Protein AF-A0A1A9F1U0-F1 (afdb_monomer_lite)

Sequence (114 aa):
MVAAIEGVYVAIEVVDTRIKQWQTCAELWKLADNQINAALIIGSSVQDWRGLDPAKLAGELVVNGEVLVRGEGAHSVGDPMHLVHWTVMVFVEPGAEVVGRFEGVGEAKVSFPV

InterPro domains:
  IPR036663 Fumarylacetoacetase-like, C-terminal domain superfamily [G3DSA:3.90.850.10] (1-112)
  IPR036663 Fumarylacetoacetase-like, C-terminal domain superfamily [SSF56529] (3-112)
  IPR050772 Hydratase/Decarboxylase Family, MhpD Subfamily [PTHR30143] (3-89)

Foldseek 3Di:
DVVPDQWDWDKDWDFAFPDPPVVPDDVVRCVVRVVRGDDMDTDDTDRVCVPDQQQFDWDFDDDPNDTPDTDGGDDPVGRCVVVVVVVPPPPADAQDKDWDQDPPPGIDIDGHHD

Secondary structure (DSSP, 8-state):
-GGG---EEEEEEEE--S-TTTTTS-HHHHHHTGGGEEEEEEEEEES-GGGS-GGG-EEEEEETTEEEEEEES-BTTBSTHHHHHHHTSPPPPTT-EEEEEETTTEEEEEE---

pLDDT: mean 81.15, std 12.24, range [52.5, 97.25]

Structure (mmCIF, N/CA/C/O backbone):
data_AF-A0A1A9F1U0-F1
#
_entry.id   AF-A0A1A9F1U0-F1
#
loop_
_atom_site.group_PDB
_atom_site.id
_atom_site.type_symbol
_atom_site.label_atom_id
_atom_site.label_alt_id
_atom_site.label_comp_id
_atom_site.label_asym_id
_atom_site.label_entity_id
_atom_site.label_seq_id
_atom_site.pdbx_PDB_ins_code
_atom_site.Cartn_x
_atom_site.Cartn_y
_atom_site.Cartn_z
_atom_site.occupancy
_atom_site.B_iso_or_equiv
_atom_site.auth_seq_id
_atom_site.auth_comp_id
_atom_site.auth_asym_id
_atom_site.auth_atom_id
_atom_site.pdbx_PDB_model_num
ATOM 1 N N . MET A 1 1 ? -11.880 -6.251 -15.276 1.00 71.12 1 MET A N 1
ATOM 2 C CA . MET A 1 1 ? -11.093 -6.417 -14.037 1.00 71.12 1 MET A CA 1
ATOM 3 C C . MET A 1 1 ? -11.815 -5.847 -12.814 1.00 71.12 1 MET A C 1
ATOM 5 O O . MET A 1 1 ? -12.003 -6.591 -11.871 1.00 71.12 1 MET A O 1
ATOM 9 N N . VAL A 1 2 ? -12.330 -4.610 -12.852 1.00 78.12 2 VAL A N 1
ATOM 10 C CA . VAL A 1 2 ? -13.182 -4.018 -11.786 1.00 78.12 2 VAL A CA 1
ATOM 11 C C . VAL A 1 2 ? -14.324 -4.945 -11.327 1.00 78.12 2 VAL A C 1
ATOM 13 O O . VAL A 1 2 ? -14.556 -5.116 -10.137 1.00 78.12 2 VAL A O 1
ATOM 16 N N . ALA A 1 3 ? -15.000 -5.613 -12.270 1.00 83.88 3 ALA A N 1
ATOM 17 C CA . ALA A 1 3 ? -16.073 -6.565 -11.966 1.00 83.88 3 ALA A CA 1
ATOM 18 C C . ALA A 1 3 ? -15.636 -7.770 -11.105 1.00 83.88 3 ALA A C 1
ATOM 20 O O . ALA A 1 3 ? -16.487 -8.365 -10.453 1.00 83.88 3 ALA A O 1
ATOM 21 N N . ALA A 1 4 ? -14.342 -8.108 -11.087 1.00 84.69 4 ALA A N 1
ATOM 22 C CA . ALA A 1 4 ? -13.787 -9.223 -10.319 1.00 84.69 4 ALA A CA 1
ATOM 23 C C . ALA A 1 4 ? -13.456 -8.859 -8.859 1.00 84.69 4 ALA A C 1
ATOM 25 O O . ALA A 1 4 ? -13.041 -9.726 -8.099 1.00 84.69 4 ALA A O 1
ATOM 26 N N . ILE A 1 5 ? -13.620 -7.593 -8.460 1.00 85.38 5 ILE A N 1
ATOM 27 C CA . ILE A 1 5 ? -13.346 -7.144 -7.092 1.00 85.38 5 ILE A CA 1
ATOM 28 C C . ILE A 1 5 ? -14.586 -7.387 -6.235 1.00 85.38 5 ILE A C 1
ATOM 30 O O . ILE A 1 5 ? -15.640 -6.783 -6.449 1.00 85.38 5 ILE A O 1
ATOM 34 N N . GLU A 1 6 ? -14.471 -8.285 -5.263 1.00 88.69 6 GLU A N 1
ATOM 35 C CA . GLU A 1 6 ? -15.554 -8.589 -4.328 1.00 88.69 6 GLU A CA 1
ATOM 36 C C . GLU A 1 6 ? -15.760 -7.436 -3.339 1.00 88.69 6 GLU A C 1
ATOM 38 O O . GLU A 1 6 ? -16.846 -6.859 -3.298 1.00 88.69 6 GLU A O 1
ATOM 43 N N . GLY A 1 7 ? -14.691 -7.004 -2.666 1.00 87.69 7 GLY A N 1
ATOM 44 C CA . GLY A 1 7 ? -14.715 -5.925 -1.682 1.00 87.69 7 GLY A CA 1
ATOM 45 C C . GLY A 1 7 ? -13.442 -5.083 -1.687 1.00 87.69 7 GLY A C 1
ATOM 46 O O . GLY A 1 7 ? -12.417 -5.484 -2.243 1.00 87.69 7 GLY A O 1
ATOM 47 N N . VAL A 1 8 ? -13.510 -3.922 -1.037 1.00 86.69 8 VAL A N 1
ATOM 48 C CA . VAL A 1 8 ? -12.347 -3.063 -0.756 1.00 86.69 8 VAL A CA 1
ATOM 49 C C . VAL A 1 8 ? -12.140 -2.944 0.749 1.00 86.69 8 VAL A C 1
ATOM 51 O O . VAL A 1 8 ? -13.068 -3.143 1.531 1.00 86.69 8 VAL A O 1
ATOM 54 N N . TYR A 1 9 ? -10.918 -2.625 1.160 1.00 88.25 9 TYR A N 1
ATOM 55 C CA . TYR A 1 9 ? -10.532 -2.550 2.564 1.00 88.25 9 TYR A CA 1
ATOM 56 C C . TYR A 1 9 ? -9.783 -1.251 2.818 1.00 88.25 9 TYR A C 1
ATOM 58 O O . TYR A 1 9 ? -8.996 -0.806 1.983 1.00 88.25 9 TYR A O 1
ATOM 66 N N . VAL A 1 10 ? -9.987 -0.680 4.001 1.00 85.44 10 VAL A N 1
ATOM 67 C CA . VAL A 1 10 ? -9.051 0.310 4.537 1.00 85.44 10 VAL A CA 1
ATOM 68 C C . VAL A 1 10 ? -7.820 -0.445 5.023 1.00 85.44 10 VAL A C 1
ATOM 70 O O . VAL A 1 10 ? -7.953 -1.446 5.730 1.00 85.44 10 VAL A O 1
ATOM 73 N N . ALA A 1 11 ? -6.634 0.017 4.646 1.00 86.75 11 ALA A N 1
ATOM 74 C CA . ALA A 1 11 ? -5.380 -0.612 5.027 1.00 86.75 11 ALA A CA 1
ATOM 75 C C . ALA A 1 11 ? -4.348 0.428 5.471 1.00 86.75 11 ALA A C 1
ATOM 77 O O . ALA A 1 11 ? -4.367 1.570 5.014 1.00 86.75 11 ALA A O 1
ATOM 78 N N . ILE A 1 12 ? -3.445 0.008 6.353 1.00 88.06 12 ILE A N 1
ATOM 79 C CA . ILE A 1 12 ? -2.237 0.744 6.722 1.00 88.06 12 ILE A CA 1
ATOM 80 C C . ILE A 1 12 ? -1.044 -0.094 6.281 1.00 88.06 12 ILE A C 1
ATOM 82 O O . ILE A 1 12 ? -0.911 -1.258 6.669 1.00 88.06 12 ILE A O 1
ATOM 86 N N . GLU A 1 13 ? -0.170 0.518 5.495 1.00 91.19 13 GLU A N 1
ATOM 87 C CA . GLU A 1 13 ? 1.145 -0.020 5.181 1.00 91.19 13 GLU A CA 1
ATOM 88 C C . GLU A 1 13 ? 2.155 0.496 6.208 1.00 91.19 13 GLU A C 1
ATOM 90 O O . GLU A 1 13 ? 2.257 1.698 6.461 1.00 91.19 13 GLU A O 1
ATOM 95 N N . VAL A 1 14 ? 2.907 -0.423 6.805 1.00 92.19 14 VAL A N 1
ATOM 96 C CA . VAL A 1 14 ? 4.092 -0.093 7.589 1.00 92.19 14 VAL A CA 1
ATOM 97 C C . VAL A 1 14 ? 5.298 -0.297 6.688 1.00 92.19 14 VAL A C 1
ATOM 99 O O . VAL A 1 14 ? 5.586 -1.416 6.256 1.00 92.19 14 VAL A O 1
ATOM 102 N N . VAL A 1 15 ? 5.993 0.804 6.430 1.00 93.12 15 VAL A N 1
ATOM 103 C CA . VAL A 1 15 ? 7.201 0.856 5.610 1.00 93.12 15 VAL A CA 1
ATOM 104 C C . VAL A 1 15 ? 8.422 0.779 6.526 1.00 93.12 15 VAL A C 1
ATOM 106 O O . VAL A 1 15 ? 8.512 1.530 7.498 1.00 93.12 15 VAL A O 1
ATOM 109 N N . ASP A 1 16 ? 9.361 -0.115 6.217 1.00 95.62 16 ASP A N 1
ATOM 110 C CA . ASP A 1 16 ? 10.659 -0.222 6.893 1.00 95.62 16 ASP A CA 1
ATOM 111 C C . ASP A 1 16 ? 11.720 -0.769 5.933 1.00 95.62 16 ASP A C 1
ATOM 113 O O . ASP A 1 16 ? 11.438 -1.569 5.039 1.00 95.62 16 ASP A O 1
ATOM 117 N N . THR A 1 17 ? 12.973 -0.374 6.125 1.00 96.25 17 THR A N 1
ATOM 118 C CA . THR A 1 17 ? 14.058 -0.684 5.190 1.00 96.25 17 THR A CA 1
ATOM 119 C C . THR A 1 17 ? 15.273 -1.275 5.877 1.00 96.25 17 THR A C 1
ATOM 121 O O . THR A 1 17 ? 15.691 -0.859 6.956 1.00 96.25 17 THR A O 1
ATOM 124 N N . ARG A 1 18 ? 15.901 -2.241 5.203 1.00 97.25 18 ARG A N 1
ATOM 125 C CA . ARG A 1 18 ? 17.163 -2.848 5.646 1.00 97.25 18 ARG A CA 1
ATOM 126 C C . ARG A 1 18 ? 18.377 -2.048 5.157 1.00 97.25 18 ARG A C 1
ATOM 128 O O . ARG A 1 18 ? 19.518 -2.389 5.471 1.00 97.25 18 ARG A O 1
ATOM 135 N N . ILE A 1 19 ? 18.149 -0.969 4.406 1.00 96.94 19 ILE A N 1
ATOM 136 C CA . ILE A 1 19 ? 19.182 -0.119 3.818 1.00 96.94 19 ILE A CA 1
ATOM 137 C C . ILE A 1 19 ? 19.467 1.062 4.750 1.00 96.94 19 ILE A C 1
ATOM 139 O O . ILE A 1 19 ? 18.604 1.891 5.020 1.00 96.94 19 ILE A O 1
ATOM 143 N N . LYS A 1 20 ? 20.719 1.203 5.202 1.00 95.81 20 LYS A N 1
ATOM 144 C CA . LYS A 1 20 ? 21.107 2.306 6.102 1.00 95.81 20 LYS A CA 1
ATOM 145 C C . LYS A 1 20 ? 20.941 3.696 5.479 1.00 95.81 20 LYS A C 1
ATOM 147 O O . LYS A 1 20 ? 20.449 4.597 6.143 1.00 95.81 20 LYS A O 1
ATOM 152 N N . GLN A 1 21 ? 21.374 3.884 4.232 1.00 95.44 21 GLN A N 1
ATOM 153 C CA . GLN A 1 21 ? 21.291 5.163 3.510 1.00 95.44 21 GLN A CA 1
ATOM 154 C C . GLN A 1 21 ? 20.146 5.151 2.488 1.00 95.44 21 GLN A C 1
ATOM 156 O O . GLN A 1 21 ? 20.331 5.484 1.318 1.00 95.44 21 GLN A O 1
ATOM 161 N N . TRP A 1 22 ? 18.959 4.710 2.908 1.00 93.44 22 TRP A N 1
ATOM 162 C CA . TRP A 1 22 ? 17.834 4.468 2.003 1.00 93.44 22 TRP A CA 1
ATOM 163 C C . TRP A 1 22 ? 17.345 5.729 1.273 1.00 93.44 22 TRP A C 1
ATOM 165 O O . TRP A 1 22 ? 16.872 5.633 0.142 1.00 93.44 22 TRP A O 1
ATOM 175 N N . GLN A 1 23 ? 17.500 6.916 1.867 1.00 94.44 23 GLN A N 1
ATOM 176 C CA . GLN A 1 23 ? 17.058 8.181 1.268 1.00 94.44 23 GLN A CA 1
ATOM 177 C C . GLN A 1 23 ? 17.877 8.579 0.035 1.00 94.44 23 GLN A C 1
ATOM 179 O O . GLN A 1 23 ? 17.393 9.337 -0.799 1.00 94.44 23 GLN A O 1
ATOM 184 N N . THR A 1 24 ? 19.119 8.098 -0.069 1.00 96.25 24 THR A N 1
ATOM 185 C CA . THR A 1 24 ? 20.048 8.450 -1.155 1.00 96.25 24 THR A CA 1
ATOM 186 C C . THR A 1 24 ? 20.454 7.255 -2.012 1.00 96.25 24 THR A C 1
ATOM 188 O O . THR A 1 24 ? 21.158 7.428 -3.007 1.00 96.25 24 THR A O 1
ATOM 191 N N . CYS A 1 25 ? 20.034 6.041 -1.647 1.00 95.00 25 CYS A N 1
ATOM 192 C CA . CYS A 1 25 ? 20.289 4.854 -2.451 1.00 95.00 25 CYS A CA 1
ATOM 193 C C . CYS A 1 25 ? 19.513 4.901 -3.778 1.00 95.00 25 CYS A C 1
ATOM 195 O O . CYS A 1 25 ? 18.449 5.511 -3.875 1.00 95.00 25 CYS A O 1
ATOM 197 N N . ALA A 1 26 ? 20.047 4.237 -4.807 1.00 95.62 26 ALA A N 1
ATOM 198 C CA . ALA A 1 26 ? 19.332 4.081 -6.071 1.00 95.62 26 ALA A CA 1
ATOM 199 C C . ALA A 1 26 ? 18.024 3.294 -5.867 1.00 95.62 26 ALA A C 1
ATOM 201 O O . ALA A 1 26 ? 17.994 2.347 -5.085 1.00 95.62 26 ALA A O 1
ATOM 202 N N . GLU A 1 27 ? 16.971 3.619 -6.620 1.00 91.94 27 GLU A N 1
ATOM 203 C CA . GLU A 1 27 ? 15.637 3.010 -6.458 1.00 91.94 27 GLU A CA 1
ATOM 204 C C . GLU A 1 27 ? 15.632 1.478 -6.597 1.00 91.94 27 GLU A C 1
ATOM 206 O O . GLU A 1 27 ? 14.868 0.794 -5.921 1.00 91.94 27 GLU A O 1
ATOM 211 N N . LEU A 1 28 ? 16.543 0.915 -7.402 1.00 94.44 28 LEU A N 1
ATOM 212 C CA . LEU A 1 28 ? 16.701 -0.539 -7.526 1.00 94.44 28 LEU A CA 1
ATOM 213 C C . LEU A 1 28 ? 17.069 -1.218 -6.201 1.00 94.44 28 LEU A C 1
ATOM 215 O O . LEU A 1 28 ? 16.716 -2.376 -6.000 1.00 94.44 28 LEU A O 1
ATOM 219 N N . TRP A 1 29 ? 17.730 -0.510 -5.281 1.00 94.94 29 TRP A N 1
ATOM 220 C CA . TRP A 1 29 ? 17.980 -1.031 -3.941 1.00 94.94 29 TRP A CA 1
ATOM 221 C C . TRP A 1 29 ? 16.696 -1.120 -3.131 1.00 94.94 29 TRP A C 1
ATOM 223 O O . TRP A 1 29 ? 16.466 -2.148 -2.510 1.00 94.94 29 TRP A O 1
ATOM 233 N N . LYS A 1 30 ? 15.830 -0.103 -3.182 1.00 93.75 30 LYS A N 1
ATOM 234 C CA . LYS A 1 30 ? 14.523 -0.150 -2.510 1.00 93.75 30 LYS A CA 1
ATOM 235 C C . LYS A 1 30 ? 13.653 -1.262 -3.087 1.00 93.75 30 LYS A C 1
ATOM 237 O O . LYS A 1 30 ? 13.021 -1.985 -2.328 1.00 93.75 30 LYS A O 1
ATOM 242 N N . LEU A 1 31 ? 13.678 -1.447 -4.410 1.00 92.75 31 LEU A N 1
ATOM 243 C CA . LEU A 1 31 ? 13.000 -2.561 -5.076 1.00 92.75 31 LEU A CA 1
ATOM 244 C C . LEU A 1 31 ? 13.519 -3.917 -4.576 1.00 92.75 31 LEU A C 1
ATOM 246 O O . LEU A 1 31 ? 12.718 -4.753 -4.165 1.00 92.75 31 LEU A O 1
ATOM 250 N N . ALA A 1 32 ? 14.842 -4.114 -4.573 1.00 92.62 32 ALA A N 1
ATOM 251 C CA . ALA A 1 32 ? 15.481 -5.323 -4.050 1.00 92.62 32 ALA A CA 1
ATOM 252 C C . ALA A 1 32 ? 15.182 -5.537 -2.558 1.00 92.62 32 ALA A C 1
ATOM 254 O O . ALA A 1 32 ? 15.055 -6.669 -2.098 1.00 92.62 32 ALA A O 1
ATOM 255 N N . ASP A 1 33 ? 14.993 -4.449 -1.817 1.00 95.69 33 ASP A N 1
ATOM 256 C CA . ASP A 1 33 ? 14.547 -4.433 -0.433 1.00 95.69 33 ASP A CA 1
ATOM 257 C C . ASP A 1 33 ? 13.029 -4.641 -0.309 1.00 95.69 33 ASP A C 1
ATOM 259 O O . ASP A 1 33 ? 12.369 -4.014 0.516 1.00 95.69 33 ASP A O 1
ATOM 263 N N . ASN A 1 34 ? 12.459 -5.524 -1.131 1.00 93.12 34 ASN A N 1
ATOM 264 C CA . ASN A 1 34 ? 11.026 -5.807 -1.193 1.00 93.12 34 ASN A CA 1
ATOM 265 C C . ASN A 1 34 ? 10.172 -4.525 -1.226 1.00 93.12 34 ASN A C 1
ATOM 267 O O . ASN A 1 34 ? 9.229 -4.392 -0.452 1.00 93.12 34 ASN A O 1
ATOM 271 N N . GLN A 1 35 ? 10.555 -3.544 -2.045 1.00 92.75 35 GLN A N 1
ATOM 272 C CA . GLN A 1 35 ? 9.947 -2.204 -2.073 1.00 92.75 35 GLN A CA 1
ATOM 273 C C . GLN A 1 35 ? 9.771 -1.575 -0.681 1.00 92.75 35 GLN A C 1
ATOM 275 O O . GLN A 1 35 ? 8.727 -1.003 -0.403 1.00 92.75 35 GLN A O 1
ATOM 280 N N . ILE A 1 36 ? 10.763 -1.713 0.206 1.00 94.69 36 ILE A N 1
ATOM 281 C CA . ILE A 1 36 ? 10.757 -1.193 1.589 1.00 94.69 36 ILE A CA 1
ATOM 282 C C . ILE A 1 36 ? 9.521 -1.596 2.424 1.00 94.69 36 ILE A C 1
ATOM 284 O O . ILE A 1 36 ? 9.171 -0.943 3.404 1.00 94.69 36 ILE A O 1
ATOM 288 N N . ASN A 1 37 ? 8.869 -2.706 2.064 1.00 94.62 37 ASN A N 1
ATOM 289 C CA . ASN A 1 37 ? 7.727 -3.241 2.802 1.00 94.62 37 ASN A CA 1
ATOM 290 C C . ASN A 1 37 ? 8.158 -3.839 4.147 1.00 94.62 37 ASN A C 1
ATOM 292 O O . ASN A 1 37 ? 9.194 -4.516 4.223 1.00 94.62 37 ASN A O 1
ATOM 296 N N . ALA A 1 38 ? 7.308 -3.683 5.169 1.00 94.50 38 ALA A N 1
ATOM 297 C CA . ALA A 1 38 ? 7.463 -4.338 6.469 1.00 94.50 38 ALA A CA 1
ATOM 298 C C . ALA A 1 38 ? 6.202 -5.085 6.923 1.00 94.50 38 ALA A C 1
ATOM 300 O O . ALA A 1 38 ? 6.268 -6.284 7.193 1.00 94.50 38 ALA A O 1
ATOM 301 N N . ALA A 1 39 ? 5.054 -4.406 7.003 1.00 92.50 39 ALA A N 1
ATOM 302 C CA . ALA A 1 39 ? 3.800 -5.024 7.435 1.00 92.50 39 ALA A CA 1
ATOM 303 C C . ALA A 1 39 ? 2.572 -4.382 6.780 1.00 92.50 39 ALA A C 1
ATOM 305 O O . ALA A 1 39 ? 2.589 -3.214 6.402 1.00 92.50 39 ALA A O 1
ATOM 306 N N . LEU A 1 40 ? 1.487 -5.155 6.709 1.00 90.62 40 LEU A N 1
ATOM 307 C CA . LEU A 1 40 ? 0.179 -4.712 6.239 1.00 90.62 40 LEU A CA 1
ATOM 308 C C . LEU A 1 40 ? -0.851 -4.930 7.347 1.00 90.62 40 LEU A C 1
ATOM 310 O O . LEU A 1 40 ? -1.005 -6.043 7.851 1.00 90.62 40 LEU A O 1
ATOM 314 N N . ILE A 1 41 ? -1.571 -3.873 7.704 1.00 90.00 41 ILE A N 1
ATOM 315 C CA . ILE A 1 41 ? -2.677 -3.918 8.659 1.00 90.00 41 ILE A CA 1
ATOM 316 C C . ILE A 1 41 ? -3.957 -3.662 7.878 1.00 90.00 41 ILE A C 1
ATOM 318 O O . ILE A 1 41 ? -4.081 -2.646 7.198 1.00 90.00 41 ILE A O 1
ATOM 322 N N . ILE A 1 42 ? -4.909 -4.583 7.984 1.00 89.81 42 ILE A N 1
ATOM 323 C CA . ILE A 1 42 ? -6.186 -4.513 7.275 1.00 89.81 42 ILE A CA 1
ATOM 324 C C . ILE A 1 42 ? -7.321 -4.207 8.248 1.00 89.81 42 ILE A C 1
ATOM 326 O O . ILE A 1 42 ? -7.402 -4.780 9.335 1.00 89.81 42 ILE A O 1
ATOM 330 N N . GLY A 1 43 ? -8.182 -3.276 7.855 1.00 86.94 43 GLY A N 1
ATOM 331 C CA . GLY A 1 43 ? -9.414 -2.945 8.555 1.00 86.94 43 GLY A CA 1
ATOM 332 C C . GLY A 1 43 ? -10.597 -3.782 8.069 1.00 86.94 43 GLY A C 1
ATOM 333 O O . GLY A 1 43 ? -10.451 -4.881 7.533 1.00 86.94 43 GLY A O 1
ATOM 334 N N . SER A 1 44 ? -11.795 -3.234 8.248 1.00 84.12 44 SER A N 1
ATOM 335 C CA . SER A 1 44 ? -13.041 -3.875 7.827 1.00 84.12 44 SER A CA 1
ATOM 336 C C . SER A 1 44 ? -13.240 -3.833 6.311 1.00 84.12 44 SER A C 1
ATOM 338 O O . SER A 1 44 ? -12.844 -2.877 5.642 1.00 84.12 44 SER A O 1
ATOM 340 N N . SER A 1 45 ? -13.915 -4.857 5.782 1.00 83.44 45 SER A N 1
ATOM 341 C CA . SER A 1 45 ? -14.333 -4.888 4.379 1.00 83.44 45 SER A CA 1
ATOM 342 C C . SER A 1 45 ? -15.490 -3.927 4.114 1.00 83.44 45 SER A C 1
ATOM 344 O O . SER A 1 45 ? -16.455 -3.905 4.881 1.00 83.44 45 SER A O 1
ATOM 346 N N . VAL A 1 46 ? -15.454 -3.253 2.971 1.00 87.12 46 VAL A N 1
ATOM 347 C CA . VAL A 1 46 ? -16.555 -2.470 2.402 1.00 87.12 46 VAL A CA 1
ATOM 348 C C . VAL A 1 46 ? -17.076 -3.210 1.169 1.00 87.12 46 VAL A C 1
ATOM 350 O O . VAL A 1 46 ? -16.400 -3.299 0.142 1.00 87.12 46 VAL A O 1
ATOM 353 N N . GLN A 1 47 ? -18.264 -3.803 1.296 1.00 86.12 47 GLN A N 1
ATOM 354 C CA . GLN A 1 47 ? -18.842 -4.708 0.289 1.0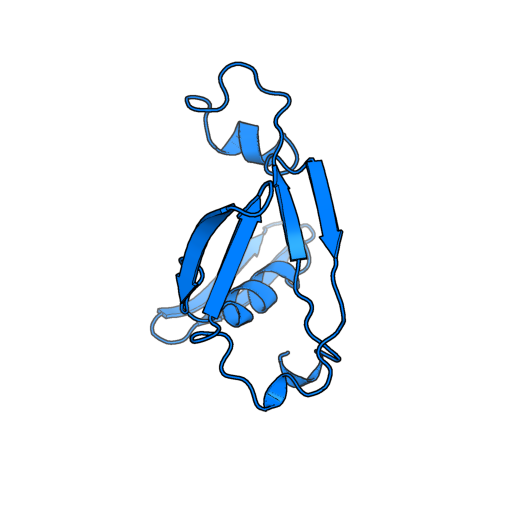0 86.12 47 GLN A CA 1
ATOM 355 C C . GLN A 1 47 ? -19.622 -3.955 -0.800 1.00 86.12 47 GLN A C 1
ATOM 357 O O . GLN A 1 47 ? -19.623 -4.334 -1.969 1.00 86.12 47 GLN A O 1
ATOM 362 N N . ASP A 1 48 ? -20.239 -2.834 -0.440 1.00 88.81 48 ASP A N 1
ATOM 363 C CA . ASP A 1 48 ? -21.014 -1.941 -1.306 1.00 88.81 48 ASP A CA 1
ATOM 364 C C . ASP A 1 48 ? -20.153 -0.863 -1.988 1.00 88.81 48 ASP A C 1
ATOM 366 O O . ASP A 1 48 ? -20.650 0.149 -2.482 1.00 88.81 48 ASP A O 1
ATOM 370 N N . TRP A 1 49 ? -18.848 -1.109 -2.088 1.00 88.25 49 TRP A N 1
ATOM 371 C CA . TRP A 1 49 ? -17.853 -0.157 -2.581 1.00 88.25 49 TRP A CA 1
ATOM 372 C C . TRP A 1 49 ? -18.110 0.368 -3.998 1.00 88.25 49 TRP A C 1
ATOM 374 O O . TRP A 1 49 ? -17.621 1.433 -4.354 1.00 88.25 49 TRP A O 1
ATOM 384 N N . ARG A 1 50 ? -18.896 -0.349 -4.809 1.00 89.44 50 ARG A N 1
ATOM 385 C CA . ARG A 1 50 ? -19.268 0.060 -6.175 1.00 89.44 50 ARG A CA 1
ATOM 386 C C . ARG A 1 50 ? -20.106 1.341 -6.217 1.00 89.44 50 ARG A C 1
ATOM 388 O O . ARG A 1 50 ? -20.211 1.947 -7.277 1.00 89.44 50 ARG A O 1
ATOM 395 N N . GLY A 1 51 ? -20.725 1.725 -5.100 1.00 89.56 51 GLY A N 1
ATOM 396 C CA . GLY A 1 51 ? -21.409 3.013 -4.958 1.00 89.56 51 GLY A CA 1
ATOM 397 C C . GLY A 1 51 ? -20.478 4.173 -4.593 1.00 89.56 51 GLY A C 1
ATOM 398 O O . GLY A 1 51 ? -20.930 5.314 -4.547 1.00 89.56 51 GLY A O 1
ATOM 399 N N . LEU A 1 52 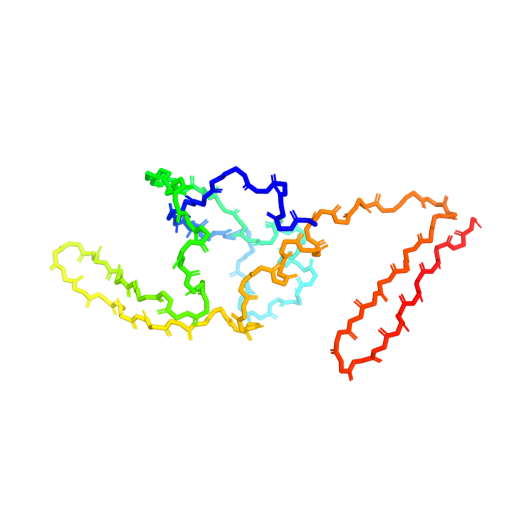? -19.203 3.896 -4.312 1.00 86.56 52 LEU A N 1
ATOM 400 C CA . LEU A 1 52 ? -18.209 4.896 -3.939 1.00 86.56 52 LEU A CA 1
ATOM 401 C C . LEU A 1 52 ? -17.459 5.398 -5.174 1.00 86.56 52 LEU A C 1
ATOM 403 O O . LEU A 1 52 ? -17.326 4.689 -6.168 1.00 86.56 52 LEU A O 1
ATOM 407 N N . ASP A 1 53 ? -16.925 6.612 -5.071 1.00 85.00 53 ASP A N 1
ATOM 408 C CA . ASP A 1 53 ? -15.929 7.151 -5.995 1.00 85.00 53 ASP A CA 1
ATOM 409 C C . ASP A 1 53 ? -14.554 7.043 -5.310 1.00 85.00 53 ASP A C 1
ATOM 411 O O . ASP A 1 53 ? -14.243 7.883 -4.456 1.00 85.00 53 ASP A O 1
ATOM 415 N N . PRO A 1 54 ? -13.737 6.010 -5.613 1.00 78.50 54 PRO A N 1
ATOM 416 C CA . PRO A 1 54 ? -12.450 5.797 -4.950 1.00 78.50 54 PRO A CA 1
ATOM 417 C C . PRO A 1 54 ? -11.503 6.992 -5.076 1.00 78.50 54 PRO A C 1
ATOM 419 O O . PRO A 1 54 ? -10.690 7.229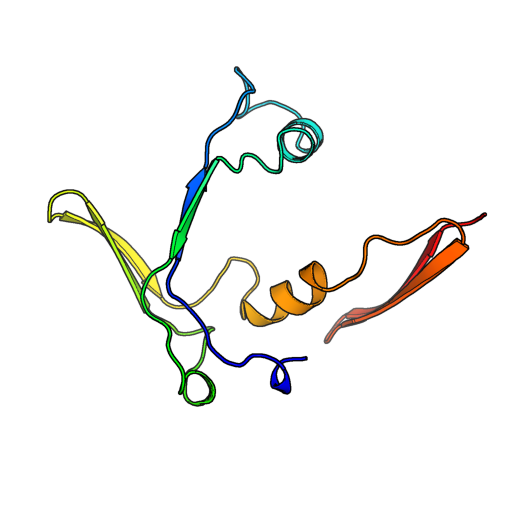 -4.183 1.00 78.50 54 PRO A O 1
ATOM 422 N N . ALA A 1 55 ? -11.637 7.780 -6.146 1.00 78.94 55 ALA A N 1
ATOM 423 C CA . ALA A 1 55 ? -10.829 8.968 -6.382 1.00 78.9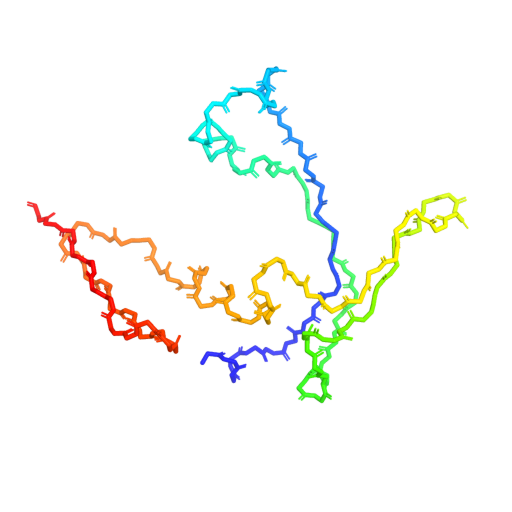4 55 ALA A CA 1
ATOM 424 C C . ALA A 1 55 ? -11.232 10.162 -5.501 1.00 78.94 55 ALA A C 1
ATOM 426 O O . ALA A 1 55 ? -10.527 11.165 -5.505 1.00 78.94 55 ALA A O 1
ATOM 427 N N . LYS A 1 56 ? -12.334 10.079 -4.744 1.00 82.44 56 LYS A N 1
ATOM 428 C CA . LYS A 1 56 ? -12.832 11.146 -3.855 1.00 82.44 56 LYS A CA 1
ATOM 429 C C . LYS A 1 56 ? -12.990 10.710 -2.401 1.00 82.44 56 LYS A C 1
ATOM 431 O O . LYS A 1 56 ? -13.602 11.423 -1.610 1.00 82.44 56 LYS A O 1
ATOM 436 N N . LEU A 1 57 ? -12.463 9.543 -2.031 1.00 82.25 57 LEU A N 1
ATOM 437 C CA . LEU A 1 57 ? -12.534 9.074 -0.650 1.00 82.25 57 LEU A CA 1
ATOM 438 C C . LEU A 1 57 ? -11.686 9.962 0.266 1.00 82.25 57 LEU A C 1
ATOM 440 O O . LEU A 1 57 ? -10.509 10.209 -0.001 1.00 82.25 57 LEU A O 1
ATOM 444 N N . ALA A 1 58 ? -12.300 10.430 1.350 1.00 83.44 58 ALA A N 1
ATOM 445 C CA . ALA A 1 58 ? -11.630 11.155 2.418 1.00 83.44 58 ALA A CA 1
ATOM 446 C C . ALA A 1 58 ? -11.127 10.184 3.495 1.00 83.44 58 ALA A C 1
ATOM 448 O O . ALA A 1 58 ? -11.794 9.196 3.812 1.00 83.44 58 ALA A O 1
ATOM 449 N N . GLY A 1 59 ? -9.969 10.478 4.079 1.00 83.81 59 GLY A N 1
ATOM 450 C CA . GLY A 1 59 ? -9.370 9.701 5.158 1.00 83.81 59 GLY A CA 1
ATOM 451 C C . GLY A 1 59 ? -8.569 10.567 6.125 1.00 83.81 59 GLY A C 1
ATOM 452 O O . GLY A 1 59 ? -8.033 11.617 5.763 1.00 83.81 59 GLY A O 1
ATOM 453 N N . GLU A 1 60 ? -8.471 10.103 7.369 1.00 88.50 60 GLU A N 1
ATOM 454 C CA . GLU A 1 60 ? -7.662 10.730 8.412 1.00 88.50 60 GLU A CA 1
ATOM 455 C C . GLU A 1 60 ? -6.722 9.693 9.040 1.00 88.50 60 GLU A C 1
ATOM 457 O O . GLU A 1 60 ? -7.135 8.569 9.329 1.00 88.50 60 GLU A O 1
ATOM 462 N N . LEU A 1 61 ? -5.467 10.078 9.282 1.00 87.25 61 LEU A N 1
ATOM 463 C CA . LEU A 1 61 ? -4.535 9.316 10.112 1.00 87.25 61 LEU A CA 1
ATOM 464 C C . LEU A 1 61 ? -4.500 9.940 11.504 1.00 87.25 61 LEU A C 1
ATOM 466 O O . LEU A 1 61 ? -4.052 11.077 11.670 1.00 87.25 61 LEU A O 1
ATOM 470 N N . VAL A 1 62 ? -4.938 9.173 12.499 1.00 88.75 62 VAL A N 1
ATOM 471 C CA . VAL A 1 62 ? -4.954 9.583 13.905 1.00 88.75 62 VAL A CA 1
ATOM 472 C C . VAL A 1 62 ? -3.916 8.785 14.679 1.00 88.75 62 VAL A C 1
ATOM 474 O O . VAL A 1 62 ? -3.927 7.556 14.650 1.00 88.75 62 VAL A O 1
ATOM 477 N N . VAL A 1 63 ? -3.041 9.474 15.407 1.00 90.94 63 VAL A N 1
ATOM 478 C CA . VAL A 1 63 ? -2.032 8.858 16.276 1.00 90.94 63 VAL A CA 1
ATOM 479 C C . VAL A 1 63 ? -2.162 9.468 17.662 1.00 90.94 63 VAL A C 1
ATOM 481 O O . VAL A 1 63 ? -2.144 10.682 17.819 1.00 90.94 63 VAL A O 1
ATOM 484 N N . ASN A 1 64 ? -2.326 8.618 18.679 1.00 93.81 64 ASN A N 1
ATOM 485 C CA . ASN A 1 64 ? -2.504 9.035 20.076 1.00 93.81 64 ASN A CA 1
ATOM 486 C C . ASN A 1 64 ? -3.653 10.041 20.299 1.00 93.81 64 ASN A C 1
ATOM 488 O O . ASN A 1 64 ? -3.577 10.896 21.174 1.00 93.81 64 ASN A O 1
ATOM 492 N N . GLY A 1 65 ? -4.728 9.927 19.513 1.00 92.19 65 GLY A N 1
ATOM 493 C CA . GLY A 1 65 ? -5.891 10.817 19.596 1.00 92.19 65 GLY A CA 1
ATOM 494 C C . GLY A 1 65 ? -5.744 12.135 18.832 1.00 92.19 65 GLY A C 1
ATOM 495 O O . GLY A 1 65 ? -6.707 12.895 18.766 1.00 92.19 65 GLY A O 1
ATOM 496 N N . GLU A 1 66 ? -4.592 12.391 18.212 1.00 92.25 66 GLU A N 1
ATOM 497 C CA . GLU A 1 66 ? -4.354 13.577 17.392 1.00 92.25 66 GLU A CA 1
ATOM 498 C C . GLU A 1 66 ? -4.397 13.237 15.903 1.00 92.25 66 GLU A C 1
ATOM 500 O O . GLU A 1 66 ? -3.824 12.243 15.453 1.00 92.25 66 GLU A O 1
ATOM 505 N N . VAL A 1 67 ? -5.074 14.078 15.121 1.00 91.06 67 VAL A N 1
ATOM 506 C CA . VAL A 1 67 ? -5.106 13.949 13.661 1.00 91.06 67 VAL A CA 1
ATOM 507 C C . VAL A 1 67 ? -3.776 14.448 13.105 1.00 91.06 67 VAL A C 1
ATOM 509 O O . VAL A 1 67 ? -3.511 15.649 13.121 1.00 91.06 67 VAL A O 1
ATOM 512 N N . LEU A 1 68 ? -2.952 13.532 12.598 1.00 85.94 68 LEU A N 1
ATOM 513 C CA . LEU A 1 68 ? -1.667 13.862 11.978 1.00 85.94 68 LEU A CA 1
ATOM 514 C C . LEU A 1 68 ? -1.811 14.226 10.502 1.00 85.94 68 LEU A C 1
ATOM 516 O O . LEU A 1 68 ? -1.102 15.101 10.012 1.00 85.94 68 LEU A O 1
ATOM 520 N N . VAL A 1 69 ? -2.709 13.548 9.784 1.00 85.31 69 VAL A N 1
ATOM 521 C CA . VAL A 1 69 ? -2.923 13.759 8.348 1.00 85.31 69 VAL A CA 1
ATOM 522 C C . VAL A 1 69 ? -4.414 13.710 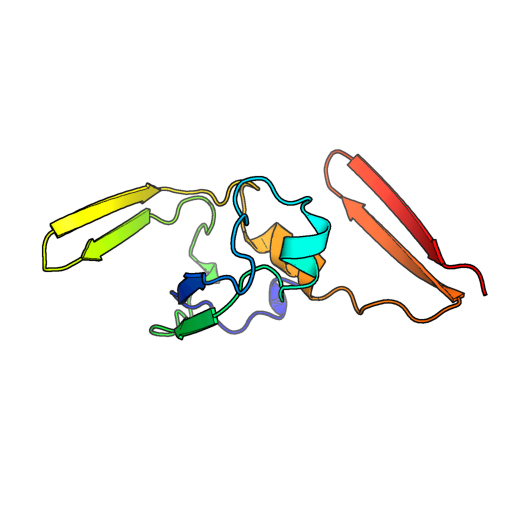8.048 1.00 85.31 69 VAL A C 1
ATOM 524 O O . VAL A 1 69 ? -5.117 12.828 8.536 1.00 85.31 69 VAL A O 1
ATOM 527 N N . ARG A 1 70 ? -4.877 14.633 7.205 1.00 86.12 70 ARG A N 1
ATOM 528 C CA . ARG A 1 70 ? -6.145 14.531 6.477 1.00 86.12 70 ARG A CA 1
ATOM 529 C C . ARG A 1 70 ? -5.838 14.493 4.993 1.00 86.12 70 ARG A C 1
ATOM 531 O O . ARG A 1 70 ? -5.004 15.268 4.528 1.00 86.12 70 ARG A O 1
ATOM 538 N N . GLY A 1 71 ? -6.511 13.618 4.267 1.00 76.62 71 GLY A N 1
ATOM 539 C CA . GLY A 1 71 ? -6.418 13.547 2.818 1.00 76.62 71 GLY A CA 1
ATOM 540 C C . GLY A 1 71 ? -7.792 13.319 2.219 1.00 76.62 71 GLY A C 1
ATOM 541 O O . GLY A 1 71 ? -8.565 12.511 2.724 1.00 76.62 71 GLY A O 1
ATOM 542 N N . GLU A 1 72 ? -8.083 14.022 1.135 1.00 70.00 72 GLU A N 1
ATOM 543 C CA . GLU A 1 72 ? -9.184 13.690 0.240 1.00 70.00 72 GLU A CA 1
ATOM 544 C C . GLU A 1 72 ? -8.586 13.249 -1.086 1.00 70.00 72 GLU A C 1
ATOM 546 O O . GLU A 1 72 ? -7.696 13.916 -1.608 1.00 70.00 72 GLU A O 1
ATOM 551 N N . GLY A 1 73 ? -9.077 12.130 -1.614 1.00 61.91 73 GLY A N 1
ATOM 552 C CA . GLY A 1 73 ? -9.144 11.885 -3.046 1.00 61.91 73 GLY A CA 1
ATOM 553 C C . GLY A 1 73 ? -7.907 12.241 -3.868 1.00 61.91 73 GLY A C 1
ATOM 554 O O . GLY A 1 73 ? -7.916 13.213 -4.615 1.00 61.91 73 GLY A O 1
ATOM 555 N N . ALA A 1 74 ? -6.854 11.442 -3.741 1.00 57.78 74 ALA A N 1
ATOM 556 C CA . ALA A 1 74 ? -6.259 10.695 -4.848 1.00 57.78 74 ALA A CA 1
ATOM 557 C C . ALA A 1 74 ? -4.915 10.134 -4.384 1.00 57.78 74 ALA A C 1
ATOM 559 O O . ALA A 1 74 ? -4.057 10.844 -3.855 1.00 57.78 74 ALA A O 1
ATOM 560 N N . HIS A 1 75 ? -4.701 8.851 -4.661 1.00 62.09 75 HIS A N 1
ATOM 561 C CA . HIS A 1 75 ? -3.342 8.349 -4.796 1.00 62.09 75 HIS A CA 1
ATOM 562 C C . HIS A 1 75 ? -2.621 9.232 -5.828 1.00 62.09 75 HIS A C 1
ATOM 564 O O . HIS A 1 75 ? -3.260 9.780 -6.725 1.00 62.09 75 HIS A O 1
ATOM 570 N N . SER A 1 76 ? -1.295 9.335 -5.787 1.00 64.19 76 SER A N 1
ATOM 571 C CA . SER A 1 76 ? -0.509 10.115 -6.764 1.00 64.19 76 SER A CA 1
ATOM 572 C C . SER A 1 76 ? -0.778 9.786 -8.250 1.00 64.19 76 SER A C 1
ATOM 574 O O . SER A 1 76 ? -0.306 10.503 -9.126 1.00 64.19 76 SER A O 1
ATOM 576 N N . VAL A 1 77 ? -1.545 8.728 -8.541 1.00 65.81 77 VAL A N 1
ATOM 577 C CA . VAL A 1 77 ? -1.955 8.281 -9.880 1.00 65.81 77 VAL A CA 1
ATOM 578 C C . VAL A 1 77 ? -3.429 8.573 -10.230 1.00 65.81 77 VAL A C 1
ATOM 580 O O . VAL A 1 77 ? -3.917 8.093 -11.253 1.00 65.81 77 VAL A O 1
ATOM 583 N N . GLY A 1 78 ? -4.158 9.331 -9.406 1.00 76.25 78 GLY A N 1
ATOM 584 C CA . GLY A 1 78 ? -5.591 9.586 -9.592 1.00 76.25 78 GLY A CA 1
ATOM 585 C C . GLY A 1 78 ? -6.453 8.461 -9.015 1.00 76.25 78 GLY A C 1
ATOM 586 O O . GLY A 1 78 ? -6.410 8.213 -7.809 1.00 76.25 78 GLY A O 1
ATOM 587 N N . ASP A 1 79 ? -7.235 7.790 -9.869 1.00 77.94 79 ASP A N 1
ATOM 588 C CA . ASP A 1 79 ? -8.047 6.636 -9.467 1.00 77.94 79 ASP A CA 1
ATOM 589 C C . ASP A 1 79 ? -7.136 5.440 -9.106 1.00 77.94 79 ASP A C 1
ATOM 591 O O . ASP A 1 79 ? -6.440 4.909 -9.982 1.00 77.94 79 ASP A O 1
ATOM 595 N N . PRO A 1 80 ? -7.129 4.975 -7.840 1.00 76.56 80 PRO A N 1
ATOM 596 C CA . PRO A 1 80 ? -6.312 3.837 -7.420 1.00 76.56 80 PRO A CA 1
ATOM 597 C C . PRO A 1 80 ? -6.655 2.533 -8.159 1.00 76.56 80 PRO A C 1
ATOM 599 O O . PRO A 1 80 ? -5.825 1.625 -8.211 1.00 76.56 80 PRO A O 1
ATOM 602 N N . MET A 1 81 ? -7.824 2.429 -8.796 1.00 78.69 81 MET A N 1
ATOM 603 C CA . MET A 1 81 ? -8.204 1.269 -9.611 1.00 78.69 81 MET A CA 1
ATOM 604 C C . MET A 1 81 ? -7.286 1.065 -10.820 1.00 78.69 81 MET A C 1
ATOM 606 O O . MET A 1 81 ? -7.155 -0.061 -11.311 1.00 78.69 81 MET A O 1
ATOM 610 N N . HIS A 1 82 ? -6.595 2.114 -11.274 1.00 77.56 82 HIS A N 1
ATOM 611 C CA . HIS A 1 82 ? -5.557 1.993 -12.295 1.00 77.56 82 HIS A CA 1
ATOM 612 C C . HIS A 1 82 ? -4.384 1.118 -11.838 1.00 77.56 82 HIS A C 1
ATOM 614 O O . HIS A 1 82 ? -3.832 0.381 -12.654 1.00 77.56 82 HIS A O 1
ATOM 620 N N . LEU A 1 83 ? -4.040 1.135 -10.547 1.00 76.12 83 LEU A N 1
ATOM 621 C CA . LEU A 1 83 ? -2.920 0.356 -10.005 1.00 76.12 83 LEU A CA 1
ATOM 622 C C . LEU A 1 83 ? -3.209 -1.139 -10.006 1.00 76.12 83 LEU A C 1
ATOM 624 O O . LEU A 1 83 ? -2.312 -1.936 -10.270 1.00 76.12 83 LEU A O 1
ATOM 628 N N . VAL A 1 84 ? -4.470 -1.524 -9.783 1.00 76.12 84 VAL A N 1
ATOM 629 C CA . VAL A 1 84 ? -4.870 -2.936 -9.799 1.00 76.12 84 VAL A CA 1
ATOM 630 C C . VAL A 1 84 ? -4.517 -3.557 -11.152 1.00 76.12 84 VAL A C 1
ATOM 632 O O . VAL A 1 84 ? -4.015 -4.675 -11.186 1.00 76.12 84 VAL A O 1
ATOM 635 N N . HIS A 1 85 ? -4.660 -2.819 -12.263 1.00 71.62 85 HIS A N 1
ATOM 636 C CA . HIS A 1 85 ? -4.327 -3.347 -13.591 1.00 71.62 85 HIS A CA 1
ATOM 637 C C . HIS A 1 85 ? -2.850 -3.713 -13.686 1.00 71.62 85 HIS A C 1
ATOM 639 O O . HIS A 1 85 ? -2.522 -4.677 -14.367 1.00 71.62 85 HIS A O 1
ATOM 645 N N . TRP A 1 86 ? -1.973 -2.972 -13.008 1.00 68.38 86 TRP A N 1
ATOM 646 C CA . TRP A 1 86 ? -0.533 -3.193 -13.057 1.00 68.38 86 TRP A CA 1
ATOM 647 C C . TRP A 1 86 ? -0.084 -4.338 -12.154 1.00 68.38 86 TRP A C 1
ATOM 649 O O . TRP A 1 86 ? 0.817 -5.080 -12.529 1.00 68.38 86 TRP A O 1
ATOM 659 N N . THR A 1 87 ? -0.730 -4.525 -11.002 1.00 64.12 87 THR A N 1
ATOM 660 C CA . THR A 1 87 ? -0.367 -5.578 -10.040 1.00 64.12 87 THR A CA 1
ATOM 661 C C . THR A 1 87 ? -0.840 -6.969 -10.466 1.00 64.12 87 THR A C 1
ATOM 663 O O . THR A 1 87 ? -0.187 -7.952 -10.129 1.00 64.12 87 THR A O 1
ATOM 666 N N . VAL A 1 88 ? -1.946 -7.084 -11.216 1.00 60.50 88 VAL A N 1
ATOM 667 C CA . VAL A 1 88 ? -2.433 -8.394 -11.708 1.00 60.50 88 VAL A CA 1
ATOM 668 C C . VAL A 1 88 ? -1.738 -8.824 -13.012 1.00 60.50 88 VAL A C 1
ATOM 670 O O . VAL A 1 88 ? -2.003 -9.913 -13.521 1.00 60.50 88 VAL A O 1
ATOM 673 N N . MET A 1 89 ? -0.833 -8.008 -13.570 1.00 57.84 89 MET A N 1
ATOM 674 C CA . MET A 1 89 ? 0.015 -8.460 -14.674 1.00 57.84 89 MET A CA 1
ATOM 675 C C . MET A 1 89 ? 0.993 -9.510 -14.146 1.00 57.84 89 MET A C 1
ATOM 677 O O . MET A 1 89 ? 1.845 -9.229 -13.307 1.00 57.84 89 MET A O 1
ATOM 681 N N . VAL A 1 90 ? 0.846 -10.741 -14.634 1.00 54.28 90 VAL A N 1
ATOM 682 C CA . VAL A 1 90 ? 1.746 -11.854 -14.326 1.00 54.28 90 VAL A CA 1
ATOM 683 C C . VAL A 1 90 ? 3.173 -11.464 -14.721 1.00 54.28 90 VAL A C 1
ATOM 685 O O . VAL A 1 90 ? 3.401 -11.015 -15.845 1.00 54.28 90 VAL A O 1
ATOM 688 N N . PHE A 1 91 ? 4.131 -11.638 -13.802 1.00 52.50 91 PHE A N 1
ATOM 689 C CA . PHE A 1 91 ? 5.554 -11.525 -14.116 1.00 52.50 91 PHE A CA 1
ATOM 690 C C . PHE A 1 91 ? 5.900 -12.544 -15.210 1.00 52.50 91 PHE A C 1
ATOM 692 O O . PHE A 1 91 ? 5.678 -13.742 -15.070 1.00 52.50 91 PHE A O 1
ATOM 699 N N . VAL A 1 92 ? 6.357 -12.009 -16.333 1.00 58.12 92 VAL A N 1
ATOM 700 C CA . VAL A 1 92 ? 6.348 -12.616 -17.664 1.00 58.12 92 VAL A CA 1
ATOM 701 C C . VAL A 1 92 ? 7.482 -13.645 -17.797 1.00 58.12 92 VAL A C 1
ATOM 703 O O . VAL A 1 92 ? 8.622 -13.344 -17.449 1.00 58.12 92 VAL A O 1
ATOM 706 N N . GLU A 1 93 ? 7.192 -14.854 -18.291 1.00 57.47 93 GLU A N 1
ATOM 707 C CA . GLU A 1 93 ? 8.215 -15.864 -18.626 1.00 57.47 93 GLU A CA 1
ATOM 708 C C . GLU A 1 93 ? 9.048 -15.442 -19.863 1.00 57.47 93 GLU A C 1
ATOM 710 O O . GLU A 1 93 ? 8.581 -14.624 -20.665 1.00 57.47 93 GLU A O 1
ATOM 715 N N . PRO A 1 94 ? 10.269 -15.981 -20.076 1.00 61.44 94 PRO A N 1
ATOM 716 C CA . PRO A 1 94 ? 11.017 -15.762 -21.317 1.00 61.44 94 PRO A CA 1
ATOM 717 C C . PRO A 1 94 ? 10.171 -16.094 -22.554 1.00 61.44 94 PRO A C 1
ATOM 719 O O . PRO A 1 94 ? 9.528 -17.141 -22.611 1.00 61.44 94 PRO A O 1
ATOM 722 N N . GLY A 1 95 ? 10.158 -15.202 -23.545 1.00 70.00 95 GLY A N 1
ATOM 723 C CA . GLY A 1 95 ? 9.313 -15.329 -24.735 1.00 70.00 95 GLY A CA 1
ATOM 724 C C . GLY A 1 95 ? 7.906 -14.745 -24.599 1.00 70.00 95 GLY A C 1
ATOM 725 O O . GLY A 1 95 ? 7.200 -14.664 -25.606 1.00 70.00 95 GLY A O 1
ATOM 726 N N . ALA A 1 96 ? 7.470 -14.332 -23.406 1.00 68.56 96 ALA A N 1
ATOM 727 C CA . ALA A 1 96 ? 6.125 -13.803 -23.250 1.00 68.56 96 ALA A CA 1
ATOM 728 C C . ALA A 1 96 ? 6.012 -12.306 -23.602 1.00 68.56 96 ALA A C 1
ATOM 730 O O . ALA A 1 96 ? 6.965 -11.517 -23.593 1.00 68.56 96 ALA A O 1
ATOM 731 N N . GLU A 1 97 ? 4.797 -11.950 -24.006 1.00 74.56 97 GLU A N 1
ATOM 732 C CA . GLU A 1 97 ? 4.421 -10.662 -24.567 1.00 74.56 97 GLU A CA 1
ATOM 733 C C . GLU A 1 97 ? 3.280 -10.081 -23.740 1.00 74.56 97 GLU A C 1
ATOM 735 O O . GLU A 1 97 ? 2.272 -10.746 -23.497 1.00 74.56 97 GLU A O 1
ATOM 740 N N . VAL A 1 98 ? 3.435 -8.826 -23.327 1.00 65.44 98 VAL A N 1
ATOM 741 C CA . VAL A 1 98 ? 2.393 -8.072 -22.634 1.00 65.44 98 VAL A CA 1
ATOM 742 C C . VAL A 1 98 ? 1.962 -6.920 -23.521 1.00 65.44 98 VAL A C 1
ATOM 744 O O . VAL A 1 98 ? 2.781 -6.106 -23.953 1.00 65.44 98 VAL A O 1
ATOM 747 N N . VAL A 1 99 ? 0.656 -6.851 -23.770 1.00 75.12 99 VAL A N 1
ATOM 748 C CA . VAL A 1 99 ? 0.018 -5.758 -24.501 1.00 75.12 99 VAL A CA 1
ATOM 749 C C . VAL A 1 99 ? -0.978 -5.079 -23.571 1.00 75.12 99 VAL A C 1
ATOM 751 O O . VAL A 1 99 ? -1.968 -5.680 -23.154 1.00 75.12 99 VAL A O 1
ATOM 754 N N . GLY A 1 100 ? -0.704 -3.821 -23.239 1.00 66.94 100 GLY A N 1
ATOM 755 C CA . GLY A 1 100 ? -1.587 -2.958 -22.463 1.00 66.94 100 GLY A CA 1
ATOM 756 C C . GLY A 1 100 ? -2.181 -1.864 -23.343 1.00 66.94 100 GLY A C 1
ATOM 757 O O . GLY A 1 100 ? -1.495 -1.308 -24.200 1.00 66.94 100 GLY A O 1
ATOM 758 N N . ARG A 1 101 ? -3.456 -1.529 -23.132 1.00 77.00 101 ARG A N 1
ATOM 759 C CA . ARG A 1 101 ? -4.091 -0.347 -23.734 1.00 77.00 101 ARG A CA 1
ATOM 760 C C . ARG A 1 101 ? -4.420 0.644 -22.632 1.00 77.00 101 ARG A C 1
ATOM 762 O O . ARG A 1 101 ? -5.132 0.296 -21.693 1.00 77.00 101 ARG A O 1
ATOM 769 N N . PHE A 1 102 ? -3.913 1.861 -22.771 1.00 65.50 102 PHE A N 1
ATOM 770 C CA . PHE A 1 102 ? -4.046 2.914 -21.772 1.00 65.50 102 PHE A CA 1
ATOM 771 C C . PHE A 1 102 ? -4.762 4.119 -22.379 1.00 65.50 102 PHE A C 1
ATOM 773 O O . PHE A 1 102 ? -4.442 4.563 -23.487 1.00 65.50 102 PHE A O 1
ATOM 780 N N . GLU A 1 103 ? -5.740 4.652 -21.652 1.00 60.47 103 GLU A N 1
ATOM 781 C CA . GLU A 1 103 ? -6.466 5.853 -22.055 1.00 60.47 103 GLU A CA 1
ATOM 782 C C . GLU A 1 103 ? -5.501 7.048 -22.177 1.00 60.47 103 GLU A C 1
ATOM 784 O O . GLU A 1 103 ? -4.645 7.257 -21.322 1.00 60.47 103 GLU A O 1
ATOM 789 N N . GLY A 1 104 ? -5.579 7.794 -23.284 1.00 65.81 104 GLY A N 1
ATOM 790 C CA . GLY A 1 104 ? -4.701 8.941 -23.564 1.00 65.81 104 GLY A CA 1
ATOM 791 C C . GLY A 1 104 ? -3.274 8.615 -24.040 1.00 65.81 104 GLY A C 1
ATOM 792 O O . GLY A 1 104 ? -2.590 9.517 -24.516 1.00 65.81 104 GLY A O 1
ATOM 793 N N . VAL A 1 105 ? -2.831 7.353 -23.972 1.00 74.19 105 VAL A N 1
ATOM 794 C CA . VAL A 1 105 ? -1.472 6.922 -24.376 1.00 74.19 105 VAL A CA 1
ATOM 795 C C . VAL A 1 105 ? -1.499 5.952 -25.566 1.00 74.19 105 VAL A C 1
ATOM 797 O O . VAL A 1 105 ? -0.610 5.996 -26.413 1.00 74.19 105 VAL A O 1
ATOM 800 N N . GLY A 1 106 ? -2.533 5.112 -25.677 1.00 72.50 106 GLY A N 1
ATOM 801 C CA . GLY A 1 106 ? -2.679 4.129 -26.755 1.00 72.50 106 GLY A CA 1
ATOM 802 C C . GLY A 1 106 ? -2.246 2.714 -26.356 1.00 72.50 106 GLY A C 1
ATOM 803 O O . GLY A 1 106 ? -2.289 2.339 -25.185 1.00 72.50 106 GLY A O 1
ATOM 804 N N . GLU A 1 107 ? -1.898 1.894 -27.349 1.00 88.25 107 GLU A N 1
ATOM 805 C CA . GLU A 1 107 ? -1.413 0.525 -27.140 1.00 88.25 107 GLU A CA 1
ATOM 806 C C . GLU A 1 107 ? 0.095 0.533 -26.875 1.00 88.25 107 GLU A C 1
ATOM 808 O O . GLU A 1 107 ? 0.864 1.066 -27.673 1.00 88.25 107 GLU A O 1
ATOM 813 N N . ALA A 1 108 ? 0.517 -0.080 -25.772 1.00 66.81 108 ALA A N 1
ATOM 814 C CA . ALA A 1 108 ? 1.915 -0.358 -25.490 1.00 66.81 108 ALA A CA 1
ATOM 815 C C . ALA A 1 108 ? 2.130 -1.870 -25.455 1.00 66.81 108 ALA A C 1
ATOM 817 O O . ALA A 1 108 ? 1.403 -2.606 -24.784 1.00 66.81 108 ALA A O 1
ATOM 818 N N . LYS A 1 109 ? 3.155 -2.316 -26.176 1.00 79.38 109 LYS A N 1
ATOM 819 C CA . LYS A 1 109 ? 3.552 -3.715 -26.275 1.00 7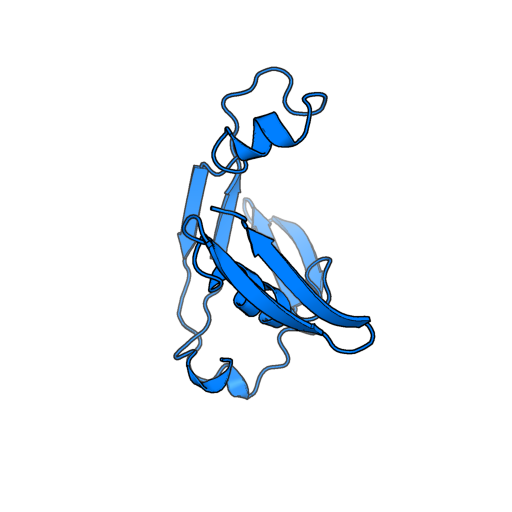9.38 109 LYS A CA 1
ATOM 820 C C . LYS A 1 109 ? 4.996 -3.864 -25.822 1.00 79.38 109 LYS A C 1
ATOM 822 O O . LYS A 1 109 ? 5.873 -3.148 -26.302 1.00 79.38 109 LYS A O 1
ATOM 827 N N . VAL A 1 110 ? 5.230 -4.818 -24.930 1.00 63.16 110 VAL A N 1
ATOM 828 C CA . VAL A 1 110 ? 6.563 -5.235 -24.494 1.00 63.16 110 VAL A CA 1
ATOM 829 C C . VAL A 1 110 ? 6.672 -6.738 -24.694 1.00 63.16 110 VAL A C 1
ATOM 831 O O . VAL A 1 110 ? 5.836 -7.500 -24.217 1.00 63.16 110 VAL A O 1
ATOM 834 N N . SER A 1 111 ? 7.704 -7.158 -25.417 1.00 73.94 111 SER A N 1
ATOM 835 C CA . SER A 1 111 ? 8.017 -8.562 -25.681 1.00 73.94 111 SER A CA 1
ATOM 836 C C . SER A 1 111 ? 9.392 -8.887 -25.118 1.00 73.94 111 SER A C 1
ATOM 838 O O . SER A 1 111 ? 10.356 -8.177 -25.419 1.00 73.94 111 SER A O 1
ATOM 840 N N . PHE A 1 112 ? 9.491 -9.963 -24.341 1.00 59.31 112 PHE A N 1
ATOM 841 C CA . PHE A 1 112 ? 10.768 -10.475 -23.854 1.00 59.31 112 PHE A CA 1
ATOM 842 C C . PHE A 1 112 ? 11.271 -11.540 -24.836 1.00 59.31 112 PHE A C 1
ATOM 844 O O . PHE A 1 112 ? 10.605 -12.562 -24.989 1.00 59.31 112 PHE A O 1
ATOM 851 N N . PRO A 1 113 ? 12.389 -11.317 -25.550 1.00 59.97 113 PRO A N 1
ATOM 852 C CA . PRO A 1 113 ? 12.935 -12.321 -26.459 1.00 59.97 113 PRO A CA 1
ATOM 853 C C . PRO A 1 113 ? 13.378 -13.582 -25.698 1.00 59.97 113 PRO A C 1
ATOM 855 O O . PRO A 1 113 ? 13.639 -13.526 -24.495 1.00 59.97 113 PRO A O 1
ATOM 858 N N . VAL A 1 114 ? 13.427 -14.705 -26.423 1.00 61.56 114 VAL A N 1
ATOM 859 C CA . VAL A 1 114 ? 13.863 -16.025 -25.927 1.00 61.56 114 VAL A CA 1
ATOM 860 C C . VAL A 1 114 ? 15.382 -16.092 -25.821 1.00 61.56 114 VAL A C 1
ATOM 862 O O . VAL A 1 114 ? 16.045 -15.595 -26.762 1.00 61.56 114 VAL A O 1
#

Organism: NCBI:txid1821621

Radius of gyration: 17.92 Å; chains: 1; bounding box: 43×31×47 Å